Protein AF-A0A376KH02-F1 (afdb_monomer_lite)

Structure (mmCIF, N/CA/C/O backbone):
data_AF-A0A376KH02-F1
#
_entry.id   AF-A0A376KH02-F1
#
loop_
_atom_site.group_PDB
_atom_site.id
_atom_site.type_symbol
_atom_site.label_atom_id
_atom_site.label_alt_id
_atom_site.label_comp_id
_atom_site.label_asym_id
_atom_site.label_entity_id
_atom_site.label_seq_id
_atom_site.pdbx_PDB_ins_code
_atom_site.Cartn_x
_atom_site.Cartn_y
_atom_site.Cartn_z
_atom_site.occupancy
_atom_site.B_iso_or_equiv
_atom_site.auth_seq_id
_atom_site.auth_comp_id
_atom_site.auth_asym_id
_atom_site.auth_atom_id
_atom_site.pdbx_PDB_model_num
ATOM 1 N N . MET A 1 1 ? -17.283 7.463 -4.229 1.00 66.44 1 MET A N 1
ATOM 2 C CA . MET A 1 1 ? -16.277 7.317 -5.303 1.00 66.44 1 MET A CA 1
ATOM 3 C C . MET A 1 1 ? -15.465 8.600 -5.344 1.00 66.44 1 MET A C 1
ATOM 5 O O . MET A 1 1 ? -16.068 9.658 -5.444 1.00 66.44 1 MET A O 1
ATOM 9 N N . ALA A 1 2 ? -14.145 8.519 -5.186 1.00 78.56 2 ALA A N 1
ATOM 10 C CA . ALA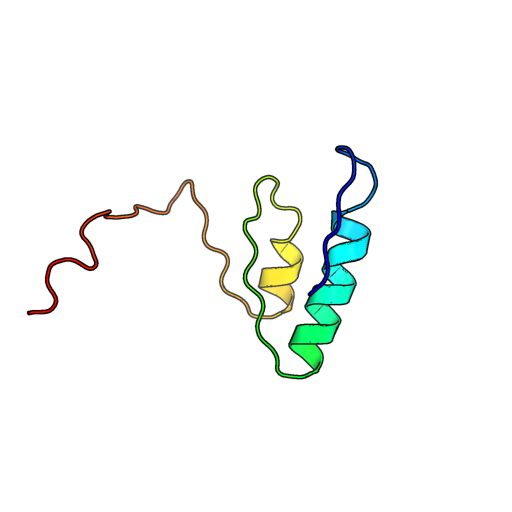 A 1 2 ? -13.246 9.673 -5.224 1.00 78.56 2 ALA A CA 1
ATOM 11 C C . ALA A 1 2 ? -12.243 9.478 -6.365 1.00 78.56 2 ALA A C 1
ATOM 13 O O . ALA A 1 2 ? -11.758 8.367 -6.567 1.00 78.56 2 ALA A O 1
ATOM 14 N N . VAL A 1 3 ? -11.953 10.541 -7.112 1.00 86.38 3 VAL A N 1
ATOM 15 C CA . VAL A 1 3 ? -10.977 10.528 -8.207 1.00 86.38 3 VAL A CA 1
ATOM 16 C C . VAL A 1 3 ? -9.944 11.609 -7.915 1.00 86.38 3 VAL A C 1
ATOM 18 O O . VAL A 1 3 ? -10.300 12.771 -7.743 1.00 86.38 3 VAL A O 1
ATOM 21 N N . CYS A 1 4 ? -8.670 11.226 -7.839 1.00 87.00 4 CYS A N 1
ATOM 22 C CA . CYS A 1 4 ? -7.555 12.150 -7.650 1.00 87.00 4 CYS A CA 1
ATOM 23 C C . CYS A 1 4 ? -6.661 12.111 -8.891 1.00 87.00 4 CYS A C 1
ATOM 25 O O . CYS A 1 4 ? -6.052 11.085 -9.191 1.00 87.00 4 CYS A O 1
ATOM 27 N N . VAL A 1 5 ? -6.583 13.231 -9.609 1.00 90.56 5 VAL A N 1
ATOM 28 C CA . VAL A 1 5 ? -5.705 13.402 -10.772 1.00 90.56 5 VAL A CA 1
ATOM 29 C C . VAL A 1 5 ? -4.704 14.498 -10.445 1.00 90.56 5 VAL A C 1
ATOM 31 O O . VAL A 1 5 ? -5.086 15.584 -10.023 1.00 90.56 5 VAL A O 1
ATOM 34 N N . ALA A 1 6 ? -3.418 14.223 -10.634 1.00 88.75 6 ALA A N 1
ATOM 35 C CA . ALA A 1 6 ? -2.371 15.230 -10.492 1.00 88.75 6 ALA A CA 1
ATOM 36 C C . ALA A 1 6 ? -1.143 14.847 -11.324 1.00 88.75 6 ALA A C 1
ATOM 38 O O . ALA A 1 6 ? -1.003 13.694 -11.742 1.00 88.75 6 ALA A O 1
ATOM 39 N N . THR A 1 7 ? -0.202 15.770 -11.491 1.00 91.12 7 THR A N 1
ATOM 40 C CA . THR A 1 7 ? 1.097 15.521 -12.136 1.00 91.12 7 THR A CA 1
ATOM 41 C C . THR A 1 7 ? 2.052 14.751 -11.216 1.00 91.12 7 THR A C 1
ATOM 43 O O . THR A 1 7 ? 1.838 14.672 -10.000 1.00 91.12 7 THR A O 1
ATOM 46 N N . SER A 1 8 ? 3.074 14.094 -11.777 1.00 88.44 8 SER A N 1
ATOM 47 C CA . SER A 1 8 ? 4.117 13.445 -10.962 1.00 88.44 8 SER A CA 1
ATOM 48 C C . SER A 1 8 ? 4.751 14.465 -10.005 1.00 88.44 8 SER A C 1
ATOM 50 O O . SER A 1 8 ? 4.953 15.614 -10.384 1.00 88.44 8 SER A O 1
ATOM 52 N N . GLY A 1 9 ? 4.986 14.075 -8.750 1.00 86.75 9 GLY A N 1
ATOM 53 C CA . GLY A 1 9 ? 5.516 14.971 -7.712 1.00 86.75 9 GLY A CA 1
ATOM 54 C C . GLY A 1 9 ? 4.504 15.921 -7.053 1.00 86.75 9 GLY A C 1
ATOM 55 O O . GLY A 1 9 ? 4.815 16.482 -6.011 1.00 86.75 9 GLY A O 1
ATOM 56 N N . ALA A 1 10 ? 3.269 16.049 -7.552 1.00 91.81 10 ALA A N 1
ATOM 57 C CA . ALA A 1 10 ? 2.258 16.958 -6.985 1.00 91.81 10 ALA A CA 1
ATOM 58 C C . ALA A 1 10 ? 1.662 16.523 -5.624 1.00 91.81 10 ALA A C 1
ATOM 60 O O . ALA A 1 10 ? 0.652 17.067 -5.190 1.00 91.81 10 ALA A O 1
ATOM 61 N N . GLY A 1 11 ? 2.236 15.515 -4.961 1.00 90.06 11 GLY A N 1
ATOM 62 C CA . GLY A 1 11 ? 1.810 15.101 -3.620 1.00 90.06 11 GLY A CA 1
ATOM 63 C C . GLY A 1 11 ? 0.616 14.141 -3.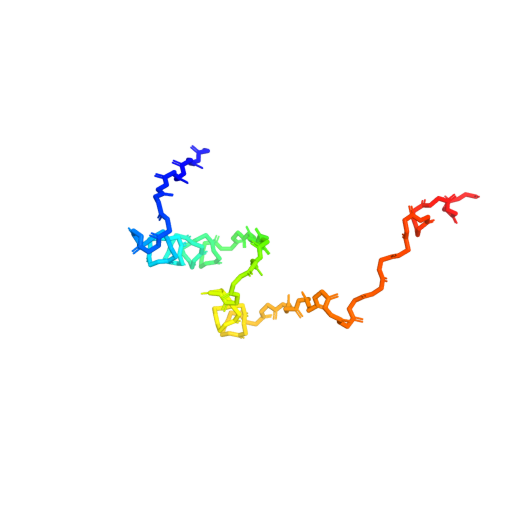556 1.00 90.06 11 GLY A C 1
ATOM 64 O O . GLY A 1 11 ? 0.064 13.953 -2.476 1.00 90.06 11 GLY A O 1
ATOM 65 N N . LYS A 1 12 ? 0.236 13.478 -4.663 1.00 91.75 12 LYS A N 1
ATOM 66 C CA . LYS A 1 12 ? -0.857 12.476 -4.673 1.00 91.75 12 LYS A CA 1
ATOM 67 C C . LYS A 1 12 ? -0.704 11.436 -3.565 1.00 91.75 12 LYS A C 1
ATOM 69 O O . LYS A 1 12 ? -1.632 11.216 -2.801 1.00 91.75 12 LYS A O 1
ATOM 74 N N . THR A 1 13 ? 0.480 10.844 -3.440 1.00 91.12 13 THR A N 1
ATOM 75 C CA . THR A 1 13 ? 0.772 9.827 -2.420 1.00 91.12 13 THR A CA 1
ATOM 76 C C . THR A 1 13 ? 0.610 10.370 -0.998 1.00 91.12 13 THR A C 1
ATOM 78 O O . THR A 1 13 ? 0.095 9.672 -0.131 1.00 91.12 13 THR A O 1
ATOM 81 N N . GLY A 1 14 ? 0.968 11.636 -0.760 1.00 91.94 14 GLY A N 1
ATOM 82 C CA . GLY A 1 14 ? 0.753 12.294 0.532 1.00 91.94 14 GLY A CA 1
ATOM 83 C C . GLY A 1 14 ? -0.728 12.493 0.872 1.00 91.94 14 GLY A C 1
ATOM 84 O O . GLY A 1 14 ? -1.100 12.391 2.034 1.00 91.94 14 GLY A O 1
ATOM 85 N N . LEU A 1 15 ? -1.582 12.718 -0.133 1.00 93.12 15 LEU A N 1
ATOM 86 C CA . LEU A 1 15 ? -3.032 12.850 0.047 1.00 93.12 15 LEU A CA 1
ATOM 87 C C . LEU A 1 15 ? -3.736 11.491 0.205 1.00 93.12 15 LEU A C 1
ATOM 89 O O . LEU A 1 15 ? -4.641 11.351 1.024 1.00 93.12 15 LEU A O 1
ATOM 93 N N . ILE A 1 16 ? -3.352 10.493 -0.595 1.00 94.50 16 ILE A N 1
ATOM 94 C CA . ILE A 1 16 ? -4.061 9.207 -0.675 1.00 94.50 16 ILE A CA 1
ATOM 95 C C . ILE A 1 16 ? -3.739 8.290 0.511 1.00 94.50 16 ILE A C 1
ATOM 97 O O . ILE A 1 16 ? -4.630 7.583 0.977 1.00 94.50 16 ILE A O 1
ATOM 101 N N . GLN A 1 17 ? -2.517 8.311 1.052 1.00 94.62 17 GLN A N 1
ATOM 102 C CA . GLN A 1 17 ? -2.158 7.455 2.192 1.00 94.62 17 GLN A CA 1
ATOM 103 C C . GLN A 1 17 ? -3.037 7.688 3.443 1.00 94.62 17 GLN A C 1
ATOM 105 O O . GLN A 1 17 ? -3.566 6.705 3.968 1.00 94.62 17 GLN A O 1
ATOM 110 N N . PRO A 1 18 ? -3.282 8.936 3.905 1.00 94.94 18 PRO A N 1
ATOM 111 C CA . PRO A 1 18 ? -4.216 9.193 5.006 1.00 94.94 18 PRO A CA 1
ATOM 112 C C . PRO A 1 18 ? -5.648 8.727 4.719 1.00 94.94 18 PRO A C 1
ATOM 114 O O . PRO A 1 18 ? -6.331 8.244 5.620 1.00 94.94 18 PRO A O 1
ATOM 117 N N . LEU A 1 19 ? -6.102 8.832 3.465 1.00 94.88 19 LEU A N 1
ATOM 118 C CA . LEU A 1 19 ? -7.427 8.353 3.066 1.00 94.88 19 LEU A CA 1
ATOM 119 C C . LEU A 1 19 ? -7.523 6.828 3.162 1.00 94.88 19 LEU A C 1
ATOM 121 O O . LEU A 1 19 ? -8.488 6.317 3.724 1.00 94.88 19 LEU A O 1
ATOM 125 N N . ILE A 1 20 ? -6.512 6.103 2.672 1.00 95.56 20 ILE A N 1
ATOM 126 C CA . ILE A 1 20 ? -6.432 4.642 2.814 1.00 95.56 20 ILE A CA 1
ATOM 127 C C . ILE A 1 20 ? -6.441 4.256 4.296 1.00 95.56 20 ILE A C 1
ATOM 129 O O . ILE A 1 20 ? -7.222 3.392 4.688 1.00 95.56 20 ILE A O 1
ATOM 133 N N . ARG A 1 21 ? -5.632 4.926 5.130 1.00 95.19 21 ARG A N 1
ATOM 134 C CA . ARG A 1 21 ? -5.593 4.685 6.580 1.00 95.19 21 ARG A CA 1
ATOM 135 C C . ARG A 1 21 ? -6.980 4.841 7.206 1.00 95.19 21 ARG A C 1
ATOM 137 O O . ARG A 1 21 ? -7.420 3.939 7.906 1.00 95.19 21 ARG A O 1
ATOM 144 N N . SER A 1 22 ? -7.697 5.919 6.884 1.00 95.88 22 SER A N 1
ATOM 145 C CA . SER A 1 22 ? -9.054 6.146 7.394 1.00 95.88 22 SER A CA 1
ATOM 146 C C . SER A 1 22 ? -10.042 5.049 6.982 1.00 95.88 22 SER A C 1
ATOM 148 O O . SER A 1 22 ? -10.905 4.692 7.781 1.00 95.88 22 SER A O 1
ATOM 150 N N . VAL A 1 23 ? -9.940 4.514 5.759 1.00 95.75 23 VAL A N 1
ATOM 151 C CA . VAL A 1 23 ? -10.788 3.396 5.310 1.00 95.75 23 VAL A CA 1
ATOM 152 C C . VAL A 1 23 ? -10.476 2.136 6.115 1.00 95.75 23 VAL A C 1
ATOM 154 O O . VAL A 1 23 ? -11.397 1.503 6.631 1.00 95.75 23 VAL A O 1
ATOM 157 N N . LEU A 1 24 ? -9.195 1.799 6.268 1.00 95.94 24 LEU A N 1
ATOM 158 C CA . LEU A 1 24 ? -8.762 0.621 7.022 1.00 95.94 24 LEU A CA 1
ATOM 159 C C . LEU A 1 24 ? -9.149 0.717 8.506 1.00 95.94 24 LEU A C 1
ATOM 161 O O . LEU A 1 24 ? -9.669 -0.245 9.063 1.00 95.94 24 LEU A O 1
ATOM 165 N N . ASP A 1 25 ? -8.995 1.890 9.126 1.00 96.06 25 ASP A N 1
ATOM 166 C CA . ASP A 1 25 ? -9.366 2.119 10.530 1.00 96.06 25 ASP A CA 1
ATOM 167 C C . ASP A 1 25 ? -10.880 2.007 10.770 1.00 96.06 25 ASP A C 1
ATOM 169 O O . ASP A 1 25 ? -11.312 1.673 11.871 1.00 96.06 25 ASP A O 1
ATOM 173 N N . SER A 1 26 ? -11.697 2.226 9.734 1.00 97.12 26 SER A N 1
ATOM 174 C CA . SER A 1 26 ? -13.149 1.998 9.781 1.00 97.12 26 SER A CA 1
ATOM 175 C C . SER A 1 26 ? -13.566 0.540 9.523 1.00 97.12 26 SER A C 1
ATOM 177 O O . SER A 1 26 ? -14.758 0.250 9.435 1.00 97.12 26 SER A O 1
ATOM 179 N N . GLY A 1 27 ? -12.604 -0.382 9.401 1.00 95.75 27 GLY A N 1
ATOM 180 C CA . GLY A 1 27 ? -12.846 -1.798 9.102 1.00 95.75 27 GLY A CA 1
ATOM 181 C C . GLY A 1 27 ? -13.061 -2.101 7.615 1.00 95.75 27 GLY A C 1
ATOM 182 O O . GLY A 1 27 ? -13.519 -3.190 7.271 1.00 95.75 27 GLY A O 1
ATOM 183 N N . GLY A 1 28 ? -12.762 -1.147 6.729 1.00 95.88 28 GLY A N 1
ATOM 184 C CA . GLY A 1 28 ? -12.794 -1.345 5.282 1.00 95.88 28 GLY A CA 1
ATOM 185 C C . GLY A 1 28 ? -11.570 -2.096 4.749 1.00 95.88 28 GLY A C 1
ATOM 186 O O . GLY A 1 28 ? -10.664 -2.468 5.491 1.00 95.88 28 GLY A O 1
ATOM 187 N N . PHE A 1 29 ? -11.519 -2.277 3.428 1.00 95.12 29 PHE A N 1
ATOM 188 C CA . PHE A 1 29 ? -10.372 -2.861 2.728 1.00 95.12 29 PHE A CA 1
ATOM 189 C C . PHE A 1 29 ? -9.835 -1.897 1.665 1.00 95.12 29 PHE A C 1
ATOM 191 O O . PHE A 1 29 ? -10.577 -1.073 1.127 1.00 95.12 29 PHE A O 1
ATOM 198 N N . ALA A 1 30 ? -8.547 -2.016 1.341 1.00 95.06 30 ALA A N 1
ATOM 199 C CA . ALA A 1 30 ? -7.903 -1.241 0.289 1.00 95.06 30 ALA A CA 1
ATOM 200 C C . ALA A 1 30 ? -7.001 -2.14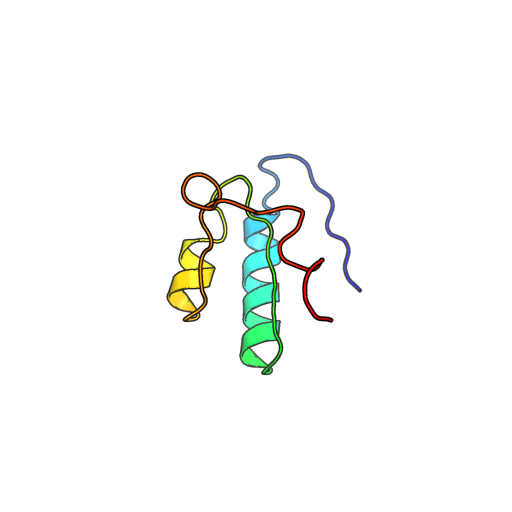1 -0.562 1.00 95.06 30 ALA A C 1
ATOM 202 O O . ALA A 1 30 ? -6.308 -3.009 -0.037 1.00 95.06 30 ALA A O 1
ATOM 203 N N . VAL A 1 31 ? -7.004 -1.910 -1.874 1.00 94.75 31 VAL A N 1
ATOM 204 C CA . VAL A 1 31 ? -6.091 -2.540 -2.834 1.00 94.75 31 VAL A CA 1
ATOM 205 C C . VAL A 1 31 ? -5.397 -1.421 -3.594 1.00 94.75 31 VAL A C 1
ATOM 207 O O . VAL A 1 31 ? -6.058 -0.500 -4.077 1.00 94.75 31 VAL A O 1
ATOM 210 N N . VAL A 1 32 ? -4.070 -1.482 -3.677 1.00 93.56 32 VAL A N 1
ATOM 211 C CA . VAL A 1 32 ? -3.246 -0.437 -4.291 1.00 93.56 32 VAL A CA 1
ATOM 212 C C . VAL A 1 32 ? -2.337 -1.067 -5.338 1.00 93.56 32 VAL A C 1
ATOM 214 O O . VAL A 1 32 ? -1.620 -2.017 -5.042 1.00 93.56 32 VAL A O 1
ATOM 217 N N . PHE A 1 33 ? -2.352 -0.517 -6.551 1.00 92.44 33 PHE A N 1
ATOM 218 C CA . PHE A 1 33 ? -1.331 -0.786 -7.562 1.00 92.44 33 PHE A CA 1
ATOM 219 C C . PHE A 1 33 ? -0.215 0.248 -7.405 1.00 92.44 33 PHE A C 1
ATOM 221 O O . PHE A 1 33 ? -0.400 1.420 -7.739 1.00 92.44 33 PHE A O 1
ATOM 228 N N . ASP A 1 34 ? 0.917 -0.175 -6.852 1.00 91.50 34 ASP A N 1
ATOM 229 C CA . ASP A 1 34 ? 2.010 0.713 -6.459 1.00 91.50 34 ASP A CA 1
ATOM 230 C C . ASP A 1 34 ? 3.190 0.614 -7.434 1.00 91.50 34 ASP A C 1
ATOM 232 O O . ASP A 1 34 ? 4.058 -0.237 -7.302 1.00 91.50 34 ASP A O 1
ATOM 236 N N . MET A 1 35 ? 3.216 1.482 -8.448 1.00 87.69 35 MET A N 1
ATOM 237 C CA . MET A 1 35 ? 4.280 1.485 -9.468 1.00 87.69 35 MET A CA 1
ATOM 238 C C . MET A 1 35 ? 5.593 2.133 -8.997 1.00 87.69 35 MET A C 1
ATOM 240 O O . MET A 1 35 ? 6.565 2.125 -9.746 1.00 87.69 35 MET A O 1
ATOM 244 N N . GLY A 1 36 ? 5.616 2.770 -7.822 1.00 87.19 36 GLY A N 1
ATOM 245 C CA . GLY A 1 36 ? 6.769 3.543 -7.341 1.00 87.19 36 GLY A CA 1
ATOM 246 C C . GLY A 1 36 ? 7.106 3.302 -5.874 1.00 87.19 36 GLY A C 1
ATOM 247 O O . GLY A 1 36 ? 7.721 4.173 -5.263 1.00 87.19 36 GLY A O 1
ATOM 248 N N . ASP A 1 37 ? 6.645 2.181 -5.315 1.00 90.56 37 ASP A N 1
ATOM 249 C CA . ASP A 1 37 ? 6.826 1.765 -3.917 1.00 90.56 37 ASP A CA 1
ATOM 250 C C . ASP A 1 37 ? 6.389 2.806 -2.863 1.00 90.56 37 ASP A C 1
ATOM 252 O O . ASP A 1 37 ? 6.791 2.756 -1.697 1.00 90.56 37 ASP A O 1
ATOM 256 N N . GLY A 1 38 ? 5.540 3.766 -3.243 1.00 91.50 38 GLY A N 1
ATOM 257 C CA . GLY A 1 38 ? 5.118 4.873 -2.382 1.00 91.50 38 GLY A CA 1
ATOM 258 C C . GLY A 1 38 ? 4.161 4.460 -1.260 1.00 91.50 38 GLY A C 1
ATOM 259 O O . GLY A 1 38 ? 3.906 5.254 -0.355 1.00 91.50 38 GLY A O 1
ATOM 260 N N . TYR A 1 39 ? 3.625 3.241 -1.324 1.00 94.50 39 TYR A N 1
ATOM 261 C CA . TYR A 1 39 ? 2.668 2.667 -0.381 1.00 94.50 39 TYR A CA 1
ATOM 262 C C . TYR A 1 39 ? 3.196 1.401 0.303 1.00 94.50 39 TYR A C 1
ATOM 264 O O . TYR A 1 39 ? 2.519 0.882 1.191 1.00 94.50 39 TYR A O 1
ATOM 272 N N . LYS A 1 40 ? 4.398 0.919 -0.041 1.00 94.31 40 LYS A N 1
ATOM 273 C CA . LYS A 1 40 ? 5.001 -0.284 0.554 1.00 94.31 40 LYS A CA 1
ATOM 274 C C . LYS A 1 40 ? 5.065 -0.218 2.080 1.00 94.31 40 LYS A C 1
ATOM 276 O O . LYS A 1 40 ? 4.508 -1.079 2.758 1.00 94.31 40 LYS A O 1
ATOM 281 N N . SER A 1 41 ? 5.635 0.858 2.627 1.00 94.75 41 SER A N 1
ATOM 282 C CA . SER A 1 41 ? 5.713 1.048 4.082 1.00 94.75 41 SER A CA 1
ATOM 283 C C . SER A 1 41 ? 4.335 1.168 4.735 1.00 94.75 41 SER A C 1
ATOM 285 O O . SER A 1 41 ? 4.141 0.683 5.845 1.00 94.75 41 SER A O 1
ATOM 287 N N . LEU A 1 42 ? 3.354 1.786 4.063 1.00 95.44 42 LEU A N 1
ATOM 288 C CA . LEU A 1 42 ? 1.979 1.821 4.567 1.00 95.44 42 LEU A CA 1
ATOM 289 C C . LEU A 1 42 ? 1.393 0.406 4.634 1.00 95.44 42 LEU A C 1
ATOM 291 O O . LEU A 1 42 ? 0.814 0.046 5.653 1.00 95.44 42 LEU A O 1
ATOM 295 N N . CYS A 1 43 ? 1.559 -0.394 3.580 1.00 95.50 43 CYS A N 1
ATOM 296 C CA . CYS A 1 43 ? 1.077 -1.771 3.529 1.00 95.50 43 CYS A CA 1
ATOM 297 C C . CYS A 1 43 ? 1.657 -2.609 4.678 1.00 95.50 43 CYS A C 1
ATOM 299 O O . CYS A 1 43 ? 0.899 -3.234 5.416 1.00 95.50 43 CYS A O 1
ATOM 301 N N . GLU A 1 44 ? 2.975 -2.564 4.878 1.00 95.12 44 GLU A N 1
ATOM 302 C CA . GLU A 1 44 ? 3.668 -3.287 5.954 1.00 95.12 44 GLU A CA 1
ATOM 303 C C . GLU A 1 44 ? 3.195 -2.835 7.347 1.00 95.12 44 GLU A C 1
ATOM 305 O O . GLU A 1 44 ? 2.838 -3.666 8.183 1.00 95.12 44 GLU A O 1
ATOM 310 N N . ASN A 1 45 ? 3.096 -1.521 7.581 1.00 94.94 45 ASN A N 1
ATOM 311 C CA . ASN A 1 45 ? 2.663 -0.958 8.867 1.00 94.94 45 ASN A CA 1
ATOM 312 C C . ASN A 1 45 ? 1.206 -1.284 9.221 1.00 94.94 45 ASN A C 1
ATOM 314 O O . ASN A 1 45 ? 0.837 -1.297 10.395 1.00 94.94 45 ASN A O 1
ATOM 318 N N . MET A 1 46 ? 0.369 -1.524 8.213 1.00 94.94 46 MET A N 1
ATOM 319 C CA . MET A 1 46 ? -1.034 -1.899 8.386 1.00 94.94 46 MET A CA 1
ATOM 320 C C . MET A 1 46 ? -1.240 -3.414 8.500 1.00 94.94 46 MET A C 1
ATOM 322 O O . MET A 1 46 ? -2.381 -3.861 8.595 1.00 94.94 46 MET A O 1
ATOM 326 N N . GLY A 1 47 ? -0.161 -4.208 8.480 1.00 94.88 47 GLY A N 1
ATOM 327 C CA . GLY A 1 47 ? -0.237 -5.671 8.475 1.00 94.88 47 GLY A CA 1
ATOM 328 C C . GLY A 1 47 ? -0.758 -6.254 7.157 1.00 94.88 47 GLY A C 1
ATOM 329 O O . GLY A 1 47 ? -1.264 -7.374 7.137 1.00 94.88 47 GLY A O 1
ATOM 330 N N . GLY A 1 48 ? -0.680 -5.489 6.067 1.00 94.62 48 GLY A N 1
ATOM 331 C CA . GLY A 1 48 ? -1.064 -5.920 4.728 1.00 94.62 48 GLY A CA 1
ATOM 332 C C . GLY A 1 48 ? 0.003 -6.783 4.053 1.00 94.62 48 GLY A C 1
ATOM 333 O O . GLY A 1 48 ? 1.142 -6.887 4.505 1.00 94.62 48 GLY A O 1
ATOM 334 N N . VAL A 1 49 ? -0.367 -7.383 2.922 1.00 94.81 49 VAL A N 1
ATOM 335 C CA . VAL A 1 49 ? 0.534 -8.197 2.098 1.00 94.81 49 VAL A CA 1
ATOM 336 C C . VAL A 1 49 ? 0.994 -7.379 0.897 1.00 94.81 49 VAL A C 1
ATOM 338 O O . VAL A 1 49 ? 0.182 -7.030 0.041 1.00 94.81 49 VAL A O 1
ATOM 341 N N . TYR A 1 50 ? 2.295 -7.096 0.822 1.00 93.75 50 TYR A N 1
ATOM 342 C CA . TYR A 1 50 ? 2.895 -6.454 -0.345 1.00 93.75 50 TYR A CA 1
ATOM 343 C C . TYR A 1 50 ? 3.294 -7.512 -1.377 1.00 93.75 50 TYR A C 1
ATOM 345 O O . TYR A 1 50 ? 4.082 -8.411 -1.083 1.00 93.75 50 TYR A O 1
ATOM 353 N N . LEU A 1 51 ? 2.736 -7.414 -2.582 1.00 91.06 51 LEU A N 1
ATOM 354 C CA . LEU A 1 51 ? 3.027 -8.313 -3.696 1.00 91.06 51 LEU A CA 1
ATOM 355 C C . LEU A 1 51 ? 4.008 -7.629 -4.651 1.00 91.06 51 LEU A C 1
ATOM 357 O O . LEU A 1 51 ? 3.631 -6.708 -5.370 1.00 91.06 51 LEU A O 1
ATOM 361 N N . ASP A 1 52 ? 5.255 -8.094 -4.664 1.00 88.00 52 ASP A N 1
ATOM 362 C CA . ASP A 1 52 ? 6.310 -7.543 -5.516 1.00 88.00 52 ASP A CA 1
ATOM 363 C C . ASP A 1 52 ? 6.284 -8.160 -6.924 1.00 88.00 52 ASP A C 1
ATOM 365 O O . ASP A 1 52 ? 6.563 -9.350 -7.109 1.00 88.00 52 ASP A O 1
ATOM 369 N N . GLY A 1 53 ? 5.984 -7.332 -7.927 1.00 82.38 53 GLY A N 1
ATOM 370 C CA . GLY A 1 53 ? 5.900 -7.728 -9.332 1.00 82.38 53 GLY A CA 1
ATOM 371 C C . GLY A 1 53 ? 7.170 -8.369 -9.904 1.00 82.38 53 GLY A C 1
ATOM 372 O O . GLY A 1 53 ? 7.058 -9.179 -10.824 1.00 82.38 53 GLY A O 1
ATOM 373 N N . GLU A 1 54 ? 8.359 -8.081 -9.364 1.00 83.81 54 GLU A N 1
ATOM 374 C CA . GLU A 1 54 ? 9.607 -8.710 -9.824 1.00 83.81 54 GLU A CA 1
ATOM 375 C C . GLU A 1 54 ? 9.657 -10.206 -9.469 1.00 83.81 54 GLU A C 1
ATOM 377 O O . GLU A 1 54 ? 10.147 -11.052 -10.235 1.00 83.81 54 GLU A O 1
ATOM 382 N N . THR A 1 55 ? 9.097 -10.546 -8.308 1.00 79.12 55 THR A N 1
ATOM 383 C CA . THR A 1 55 ? 9.078 -11.913 -7.768 1.00 79.12 55 THR A CA 1
ATOM 384 C C . THR A 1 55 ? 7.786 -12.655 -8.085 1.00 79.12 55 THR A C 1
ATOM 386 O O . THR A 1 55 ? 7.779 -13.889 -8.121 1.00 79.12 55 THR A O 1
ATOM 389 N N . LEU A 1 56 ? 6.701 -11.935 -8.386 1.00 79.50 56 LEU A N 1
ATOM 390 C CA . LEU A 1 56 ? 5.453 -12.555 -8.795 1.00 79.50 56 LEU A CA 1
ATOM 391 C C . LEU A 1 56 ? 5.564 -13.179 -10.190 1.00 79.50 56 LEU A C 1
ATOM 393 O O . LEU A 1 56 ? 6.172 -12.664 -11.131 1.00 79.50 56 LEU A O 1
ATOM 397 N N . ARG A 1 57 ? 4.931 -14.340 -10.325 1.00 76.94 57 ARG A N 1
ATOM 398 C CA . ARG A 1 57 ? 4.677 -15.004 -11.600 1.00 76.94 57 ARG A CA 1
ATOM 399 C C . ARG A 1 57 ? 3.176 -15.191 -11.698 1.00 76.94 57 ARG A C 1
ATOM 401 O O . ARG A 1 57 ? 2.609 -16.064 -11.047 1.00 76.94 57 ARG A O 1
ATOM 408 N N . PHE A 1 58 ? 2.527 -14.343 -12.484 1.00 73.94 58 PHE A N 1
ATOM 409 C CA . PHE A 1 58 ? 1.115 -14.519 -12.789 1.00 73.94 58 PHE A CA 1
ATOM 410 C C . PHE A 1 58 ? 0.978 -15.599 -13.857 1.00 73.94 58 PHE A C 1
ATOM 412 O O . PHE A 1 58 ? 1.526 -15.471 -14.949 1.00 73.94 58 PHE A O 1
ATOM 419 N N . ASN A 1 59 ? 0.246 -16.665 -13.544 1.00 78.12 59 ASN A N 1
ATOM 420 C CA . ASN A 1 59 ? -0.241 -17.573 -14.569 1.00 78.12 59 ASN A CA 1
ATOM 421 C C . ASN A 1 59 ? -1.554 -16.990 -15.121 1.00 78.12 59 ASN A C 1
ATOM 423 O O . ASN A 1 59 ? -2.547 -16.992 -14.391 1.00 78.12 59 ASN A O 1
ATOM 427 N N . PRO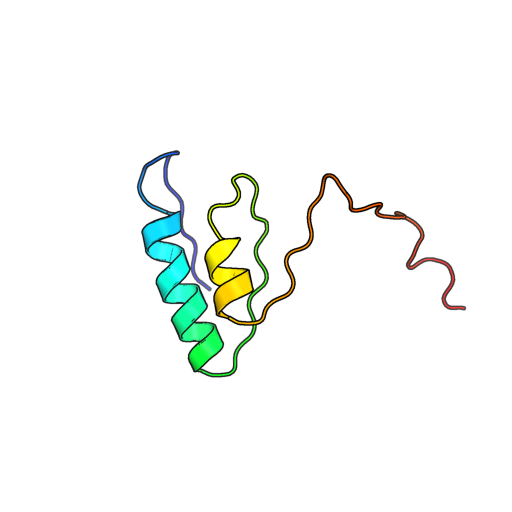 A 1 60 ? -1.607 -16.520 -16.379 1.00 75.00 60 PRO A N 1
ATOM 428 C CA . PRO A 1 60 ? -2.838 -15.984 -16.960 1.00 75.00 60 PRO A CA 1
ATOM 429 C C . PRO A 1 60 ? -3.951 -17.041 -17.107 1.00 75.00 60 PRO A C 1
ATOM 431 O O . PRO A 1 60 ? -5.091 -16.688 -17.383 1.00 75.00 60 PRO A O 1
ATOM 434 N N . PHE A 1 61 ? -3.646 -18.325 -16.885 1.00 80.38 61 P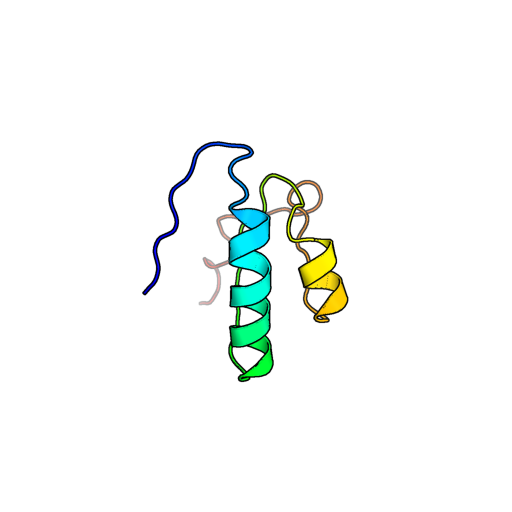HE A N 1
ATOM 435 C CA . PHE A 1 61 ? -4.590 -19.445 -16.905 1.00 80.38 61 PHE A CA 1
ATOM 436 C C . PHE A 1 61 ? -4.919 -20.002 -15.511 1.00 80.38 61 PHE A C 1
ATOM 438 O O . PHE A 1 61 ? -5.601 -21.020 -15.416 1.00 80.38 61 PHE A O 1
ATOM 445 N N . CYS A 1 62 ? -4.453 -19.375 -14.421 1.00 67.81 62 CYS A N 1
ATOM 446 C CA . CYS A 1 62 ? -4.660 -19.898 -13.060 1.00 67.81 62 CYS A CA 1
ATOM 447 C C . CYS A 1 62 ? -6.150 -20.034 -12.681 1.00 67.81 62 CYS A C 1
ATOM 449 O O . CYS A 1 62 ? -6.500 -20.859 -11.842 1.00 67.81 62 CYS A O 1
ATOM 451 N N . GLU A 1 63 ? -7.037 -19.269 -13.322 1.00 60.16 63 GLU A N 1
ATOM 452 C CA . GLU A 1 63 ? -8.488 -19.364 -13.114 1.00 60.16 63 GLU A CA 1
ATOM 453 C C . GLU A 1 63 ? -9.189 -20.377 -14.041 1.00 60.16 63 GLU A C 1
ATOM 455 O O . GLU A 1 63 ? -10.347 -20.712 -13.805 1.00 60.16 63 GLU A O 1
ATOM 460 N N . HIS A 1 64 ? -8.521 -20.911 -15.073 1.00 53.91 64 HIS A N 1
ATOM 461 C CA . HIS A 1 64 ? -9.192 -21.661 -16.147 1.00 53.91 64 HIS A CA 1
ATOM 462 C C . HIS A 1 64 ? -9.420 -23.162 -15.865 1.00 53.91 64 HIS A C 1
ATOM 464 O O . HIS A 1 64 ? -10.008 -23.850 -16.690 1.00 53.91 64 HIS A O 1
ATOM 470 N N . HIS A 1 65 ? -8.995 -23.685 -14.709 1.00 54.06 65 HIS A N 1
ATOM 471 C CA . HIS A 1 65 ? -9.080 -25.121 -14.381 1.00 54.06 65 HIS A CA 1
ATOM 472 C C . HIS A 1 65 ? -9.839 -25.421 -13.082 1.00 54.06 65 HIS A C 1
ATOM 474 O O . HIS A 1 65 ? -9.472 -26.315 -12.321 1.00 54.06 65 HIS A O 1
ATOM 480 N N . ARG A 1 66 ? -10.908 -24.671 -12.807 1.00 55.62 66 ARG A N 1
ATOM 481 C CA . ARG A 1 66 ? -11.837 -24.985 -11.7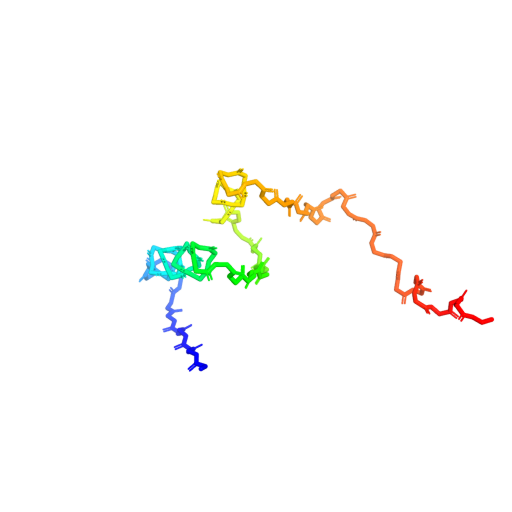12 1.00 55.62 66 ARG A CA 1
ATOM 482 C C . ARG A 1 66 ? -13.160 -25.575 -12.192 1.00 55.62 66 ARG A C 1
ATOM 484 O O . ARG A 1 66 ? -14.174 -25.164 -11.660 1.00 55.62 66 ARG A O 1
ATOM 491 N N . TYR A 1 67 ? -13.140 -26.513 -13.141 1.00 47.97 67 TYR A N 1
ATOM 492 C CA . TYR A 1 67 ? -14.150 -27.564 -13.358 1.00 47.97 67 TYR A CA 1
ATOM 493 C C . TYR A 1 67 ? -13.506 -28.712 -14.135 1.00 47.97 67 TYR A C 1
ATOM 495 O O . TYR A 1 67 ? -12.728 -28.407 -15.068 1.00 47.97 67 TYR A O 1
#

InterPro domains:
  IPR027417 P-loop containing nucleoside triphosphate hydrolase [G3DSA:3.40.50.300] (1-59)
  IPR027417 P-loop containing nucleoside triphosphate hydrolase [SSF52540] (4-62)
  IPR043964 TraG, P-loop domain [PF19044] (3-62)
  IPR053155 F-pilin assembly protein TraC [PTHR38467] (3-64)

Organism: Escherichia coli (NCBI:txid562)

Radius of gyration: 15.0 Å; chains: 1; bounding box: 26×44×28 Å

Sequence (67 aa):
MAVCVATSGAGKTGLIQPLIRSVLDSGGFAVVFDMGDGYKSLCENMGGVYLDGETLRFNPFCEHHRY

Foldseek 3Di:
DDDDDDDPPPCPLVVVLVVQVVQVVVVHDDDDDDPPCSCVVVCVVSVHDDDDPVPDDDDPCPPVPPD

Secondary structure (DSSP, 8-state):
-------TTSSHHHHHHHHHHHHHHTT-------TTSTTHHHHHHTT-----TTT----TTTTTT--

pLDDT: mean 87.17, std 11.68, range [47.97, 97.12]